Protein AF-A0A8S2W7N6-F1 (afdb_monomer_lite)

Sequence (63 aa):
IDRRVIQTLRSAENIKVLGYIACNPQLATHNLVDLTRPRSRNYQGEPFEAVTTTAVDLFPHTP

InterPro domains:
  IPR029063 S-adenosyl-L-methionine-dependent methyltransferase superfamily [G3DSA:3.40.50.150] (1-63)
  IPR045850 tRNA (uracil(54)-C(5))-methyltransferase, metazoa type [PTHR45904] (3-63)

Structure (mmCIF, N/CA/C/O backbone):
data_AF-A0A8S2W7N6-F1
#
_entry.id   AF-A0A8S2W7N6-F1
#
loop_
_atom_site.group_PDB
_atom_site.id
_atom_site.type_symbol
_atom_site.label_atom_id
_atom_site.label_alt_id
_atom_site.label_comp_id
_atom_site.label_asym_id
_atom_site.label_entity_id
_atom_site.label_seq_id
_atom_site.pdbx_PDB_ins_code
_atom_site.Cartn_x
_atom_site.Cartn_y
_atom_site.Cartn_z
_atom_site.occupancy
_atom_site.B_iso_or_equiv
_atom_site.auth_seq_id
_atom_site.auth_comp_id
_atom_site.auth_asym_id
_atom_site.auth_atom_id
_atom_site.pdbx_PDB_model_num
ATOM 1 N N . ILE A 1 1 ? 1.361 7.929 -4.523 1.00 83.44 1 ILE A N 1
ATOM 2 C CA . ILE A 1 1 ? -0.121 7.883 -4.504 1.00 83.44 1 ILE A CA 1
ATOM 3 C C . ILE A 1 1 ? -0.602 8.948 -3.527 1.00 83.44 1 ILE A C 1
ATOM 5 O O . ILE A 1 1 ? 0.080 9.174 -2.536 1.00 83.44 1 ILE A O 1
ATOM 9 N N . ASP A 1 2 ? -1.705 9.646 -3.812 1.00 93.12 2 ASP A N 1
ATOM 10 C CA . ASP A 1 2 ? -2.263 10.633 -2.874 1.00 93.12 2 ASP A CA 1
ATOM 11 C C . ASP A 1 2 ? -2.745 9.929 -1.595 1.00 93.12 2 ASP A C 1
ATOM 13 O O . ASP A 1 2 ? -3.399 8.886 -1.656 1.00 93.12 2 ASP A O 1
ATOM 17 N N . ARG A 1 3 ? -2.441 10.506 -0.429 1.00 92.38 3 ARG A N 1
ATOM 18 C CA . ARG A 1 3 ? -2.801 9.955 0.885 1.00 92.38 3 ARG A CA 1
ATOM 19 C C . ARG A 1 3 ? -4.290 9.614 0.999 1.00 92.38 3 ARG A C 1
ATOM 21 O O . ARG A 1 3 ? -4.629 8.610 1.618 1.00 92.38 3 ARG A O 1
ATOM 28 N N . ARG A 1 4 ? -5.178 10.402 0.387 1.00 94.81 4 ARG A N 1
ATOM 29 C CA . ARG A 1 4 ? -6.631 10.162 0.410 1.00 94.81 4 ARG A CA 1
ATOM 30 C C . ARG A 1 4 ? -6.997 8.828 -0.231 1.00 94.81 4 ARG A C 1
ATOM 32 O O . ARG A 1 4 ? -7.856 8.132 0.290 1.00 94.81 4 ARG A O 1
ATOM 39 N N . VAL A 1 5 ? -6.297 8.436 -1.296 1.00 95.69 5 VAL A N 1
ATOM 40 C CA . VAL A 1 5 ? -6.499 7.135 -1.950 1.00 95.69 5 VAL A CA 1
ATOM 41 C C . VAL A 1 5 ? -6.140 6.003 -0.993 1.00 95.69 5 VAL A C 1
ATOM 43 O O . VAL A 1 5 ? -6.903 5.051 -0.870 1.00 95.69 5 VAL A O 1
ATOM 46 N N . ILE A 1 6 ? -5.028 6.129 -0.261 1.00 95.31 6 ILE A N 1
ATOM 47 C CA . ILE A 1 6 ? -4.645 5.137 0.751 1.00 95.31 6 ILE A CA 1
ATOM 48 C C . ILE A 1 6 ? -5.719 5.034 1.835 1.00 95.31 6 ILE A C 1
ATOM 50 O O . ILE A 1 6 ? -6.143 3.935 2.169 1.00 95.31 6 ILE A O 1
ATOM 54 N N . GLN A 1 7 ? -6.219 6.163 2.340 1.00 95.00 7 GLN A N 1
ATOM 55 C CA . GLN A 1 7 ? -7.285 6.172 3.346 1.00 95.00 7 GLN A CA 1
ATOM 56 C C . GLN A 1 7 ? -8.569 5.502 2.840 1.00 95.00 7 GLN A C 1
ATOM 58 O O . GLN A 1 7 ? -9.161 4.702 3.562 1.00 95.00 7 GLN A O 1
ATOM 63 N N . THR A 1 8 ? -8.971 5.778 1.597 1.00 95.25 8 THR A N 1
ATOM 64 C CA . THR A 1 8 ? -10.138 5.144 0.975 1.00 95.25 8 THR A CA 1
ATOM 65 C C . THR A 1 8 ? -9.941 3.638 0.826 1.00 95.25 8 THR A C 1
ATOM 67 O O . THR A 1 8 ? -10.812 2.879 1.244 1.00 95.25 8 THR A O 1
ATOM 70 N N . LEU A 1 9 ? -8.790 3.195 0.307 1.00 95.38 9 LEU A N 1
ATOM 71 C CA . LEU A 1 9 ? -8.461 1.771 0.173 1.00 95.38 9 LEU A CA 1
ATOM 72 C C . LEU A 1 9 ? -8.467 1.059 1.529 1.00 95.38 9 LEU A C 1
ATOM 74 O O . LEU A 1 9 ? -9.030 -0.022 1.647 1.00 95.38 9 LEU A O 1
ATOM 78 N N . ARG A 1 10 ? -7.897 1.685 2.564 1.00 94.88 10 ARG A N 1
ATOM 79 C CA . ARG A 1 10 ? -7.886 1.162 3.938 1.00 94.88 10 ARG A CA 1
ATOM 80 C C . ARG A 1 10 ? -9.300 1.013 4.511 1.00 94.88 10 ARG A C 1
ATOM 82 O O . ARG A 1 10 ? -9.578 0.024 5.177 1.00 94.88 10 ARG A O 1
ATOM 89 N N . SER A 1 11 ? -10.196 1.957 4.215 1.00 94.62 11 SER A N 1
ATOM 90 C CA . SER A 1 11 ? -11.594 1.925 4.671 1.00 94.62 11 SER A CA 1
ATOM 91 C C . SER A 1 11 ? -12.502 0.964 3.894 1.00 94.62 11 SER A C 1
ATOM 93 O O . SER A 1 11 ? -13.630 0.717 4.313 1.00 94.62 11 SER A O 1
ATOM 95 N N . ALA A 1 12 ? -12.046 0.439 2.756 1.00 94.81 12 ALA A N 1
ATOM 96 C CA . ALA A 1 12 ? -12.853 -0.406 1.891 1.00 94.81 12 ALA A CA 1
ATOM 97 C C . ALA A 1 12 ? -12.851 -1.860 2.387 1.00 94.81 12 ALA A C 1
ATOM 99 O O . ALA A 1 12 ? -12.010 -2.666 1.999 1.00 94.81 12 ALA A O 1
ATOM 100 N N . GLU A 1 13 ? -13.839 -2.221 3.205 1.00 91.44 13 GLU A N 1
ATOM 101 C CA . GLU A 1 13 ? -13.923 -3.549 3.836 1.00 91.44 13 GLU A CA 1
ATOM 102 C C . GLU A 1 13 ? -14.025 -4.711 2.834 1.00 91.44 13 GLU A C 1
ATOM 104 O O . GLU A 1 13 ? -13.637 -5.837 3.150 1.00 91.44 13 GLU A O 1
ATOM 109 N N . ASN A 1 14 ? -14.506 -4.453 1.616 1.00 94.44 14 ASN A N 1
ATOM 110 C CA . ASN A 1 14 ? -14.651 -5.465 0.567 1.00 94.44 14 ASN A CA 1
ATOM 111 C C . ASN A 1 14 ? -13.350 -5.735 -0.210 1.00 94.44 14 ASN A C 1
ATOM 113 O O . ASN A 1 14 ? -13.277 -6.720 -0.942 1.00 94.44 14 ASN A O 1
ATOM 117 N N . ILE A 1 15 ? -12.315 -4.900 -0.055 1.00 94.50 15 ILE A N 1
ATOM 118 C CA . ILE A 1 15 ? -11.009 -5.118 -0.688 1.00 94.50 15 ILE A CA 1
ATOM 119 C C . ILE A 1 15 ? -10.164 -5.977 0.248 1.00 94.50 15 ILE A C 1
ATOM 121 O O . ILE A 1 15 ? -9.641 -5.503 1.251 1.00 94.50 15 ILE A O 1
ATOM 125 N N . LYS A 1 16 ? -10.037 -7.264 -0.081 1.00 92.44 16 LYS A N 1
ATOM 126 C CA . LYS A 1 16 ? -9.269 -8.225 0.729 1.00 92.44 16 LYS A CA 1
ATOM 127 C C . LYS A 1 16 ? -7.816 -8.370 0.288 1.00 92.44 16 LYS A C 1
ATOM 129 O O . LYS A 1 16 ? -6.978 -8.776 1.081 1.00 92.44 16 LYS A O 1
ATOM 134 N N . VAL A 1 17 ? -7.524 -8.045 -0.971 1.00 93.19 17 VAL A N 1
ATOM 135 C CA . VAL A 1 17 ? -6.195 -8.188 -1.572 1.00 93.19 17 VAL A CA 1
ATOM 136 C C . VAL A 1 17 ? -5.889 -6.941 -2.391 1.00 93.19 17 VAL A C 1
ATOM 138 O O . VAL A 1 17 ? -6.720 -6.499 -3.183 1.00 93.19 17 VAL A O 1
ATOM 141 N N . LEU A 1 18 ? -4.691 -6.386 -2.206 1.00 93.50 18 LEU A N 1
ATOM 142 C CA . LEU A 1 18 ? -4.201 -5.218 -2.930 1.00 93.50 18 LEU A CA 1
ATOM 143 C C . LEU A 1 18 ? -2.872 -5.556 -3.610 1.00 93.50 18 LEU A C 1
ATOM 145 O O . LEU A 1 18 ? -1.879 -5.833 -2.941 1.00 93.50 18 LEU A O 1
ATOM 149 N N . GLY A 1 19 ? -2.849 -5.495 -4.941 1.00 94.50 19 GLY 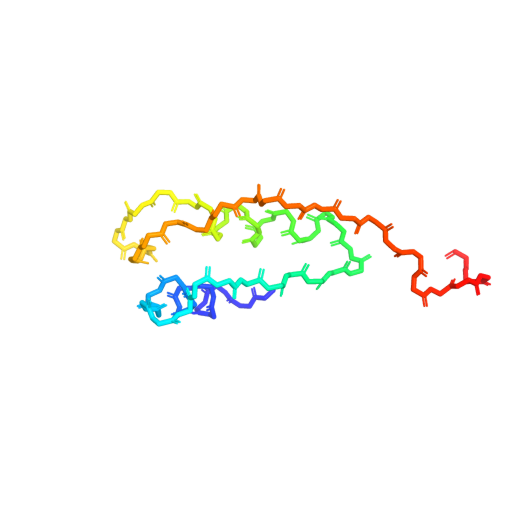A N 1
ATOM 150 C CA . GLY A 1 19 ? -1.608 -5.526 -5.710 1.00 94.50 19 GLY A CA 1
ATOM 151 C C . GLY A 1 19 ? -1.006 -4.126 -5.786 1.00 94.50 19 GLY A C 1
ATOM 152 O O . GLY A 1 19 ? -1.621 -3.226 -6.356 1.00 94.50 19 GLY A O 1
ATOM 153 N N . TYR A 1 20 ? 0.185 -3.935 -5.219 1.00 93.25 20 TYR A N 1
ATOM 154 C CA . TYR A 1 20 ? 0.917 -2.670 -5.289 1.00 93.25 20 TYR A CA 1
ATOM 155 C C . TYR A 1 20 ? 2.135 -2.824 -6.207 1.00 93.25 20 TYR A C 1
ATOM 157 O O . TYR A 1 20 ? 3.045 -3.594 -5.910 1.00 93.25 20 TYR A O 1
ATOM 165 N N . ILE A 1 21 ? 2.161 -2.075 -7.311 1.00 92.94 21 ILE A N 1
ATOM 166 C CA . ILE A 1 21 ? 3.243 -2.089 -8.304 1.00 92.94 21 ILE A CA 1
ATOM 167 C C . ILE A 1 21 ? 3.853 -0.689 -8.362 1.00 92.94 21 ILE A C 1
ATOM 169 O O . ILE A 1 21 ? 3.135 0.300 -8.509 1.00 92.94 21 ILE A O 1
ATOM 173 N N . ALA A 1 22 ? 5.177 -0.595 -8.252 1.00 90.81 22 ALA A N 1
ATOM 174 C CA . ALA A 1 22 ? 5.901 0.662 -8.395 1.00 90.81 22 ALA A CA 1
ATOM 175 C C . ALA A 1 22 ? 7.248 0.448 -9.082 1.00 90.81 22 ALA A C 1
ATOM 177 O O . ALA A 1 22 ? 7.919 -0.551 -8.849 1.00 90.81 22 ALA A O 1
ATOM 178 N N . CYS A 1 23 ? 7.655 1.428 -9.887 1.00 89.19 23 CYS A N 1
ATOM 179 C CA . CYS A 1 23 ? 8.961 1.460 -10.547 1.00 89.19 23 CYS A CA 1
ATOM 180 C C . CYS A 1 23 ? 10.061 2.108 -9.689 1.00 89.19 23 CYS A C 1
ATOM 182 O O . CYS A 1 23 ? 11.239 1.951 -9.985 1.00 89.19 23 CYS A O 1
ATOM 184 N N . ASN A 1 24 ? 9.694 2.833 -8.626 1.00 89.31 24 ASN A N 1
ATOM 185 C CA . ASN A 1 24 ? 10.631 3.434 -7.681 1.00 89.31 24 ASN A CA 1
ATOM 186 C C . ASN A 1 24 ? 10.316 2.928 -6.261 1.00 89.31 24 ASN A C 1
ATOM 188 O O . ASN A 1 24 ? 9.319 3.364 -5.668 1.00 89.31 24 ASN A O 1
ATOM 192 N N . PRO A 1 25 ? 11.128 2.009 -5.708 1.00 87.56 25 PRO A N 1
ATOM 193 C CA . PRO A 1 25 ? 10.866 1.435 -4.395 1.00 87.56 25 PRO A CA 1
ATOM 194 C C . PRO A 1 25 ? 10.998 2.473 -3.274 1.00 87.56 25 PRO A C 1
ATOM 196 O O . PRO A 1 25 ? 10.225 2.431 -2.323 1.00 87.56 25 PRO A O 1
ATOM 199 N N . GLN A 1 26 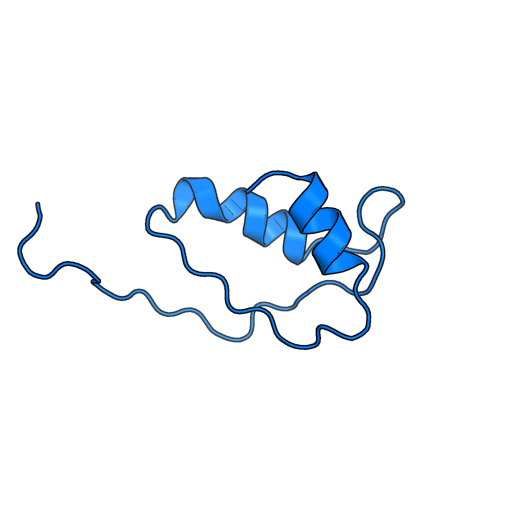? 11.899 3.453 -3.396 1.00 90.69 26 GLN A N 1
ATOM 200 C CA . GLN A 1 26 ? 12.135 4.463 -2.359 1.00 90.69 26 GLN A CA 1
ATOM 201 C C . GLN A 1 26 ? 10.902 5.349 -2.128 1.00 90.69 26 GLN A C 1
ATOM 203 O O . GLN A 1 26 ? 10.512 5.587 -0.986 1.00 90.69 26 GLN A O 1
ATOM 208 N N . LEU A 1 27 ? 10.249 5.794 -3.205 1.00 89.81 27 LEU A N 1
ATOM 209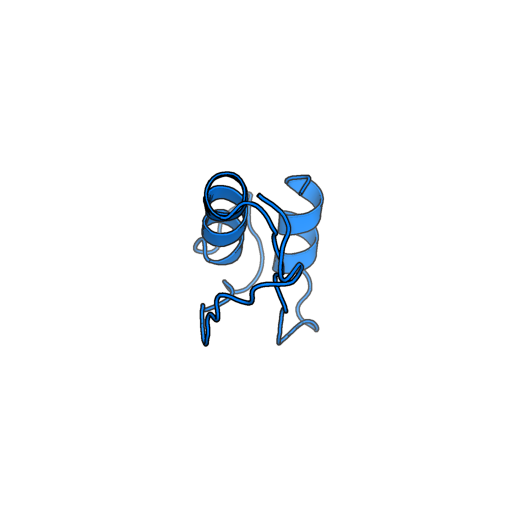 C CA . LEU A 1 27 ? 9.005 6.569 -3.129 1.00 89.81 27 LEU A CA 1
ATOM 210 C C . LEU A 1 27 ? 7.801 5.700 -2.734 1.00 89.81 27 LEU A C 1
ATOM 212 O O . LEU A 1 27 ? 6.827 6.198 -2.164 1.00 89.81 27 LEU A O 1
ATOM 216 N N . ALA A 1 28 ? 7.848 4.402 -3.041 1.00 92.62 28 ALA A N 1
ATOM 217 C CA . ALA A 1 28 ? 6.791 3.457 -2.705 1.00 92.62 28 ALA A CA 1
ATOM 218 C C . ALA A 1 28 ? 6.740 3.110 -1.215 1.00 92.62 28 ALA A C 1
ATOM 220 O O . ALA A 1 28 ? 5.642 2.925 -0.691 1.00 92.62 28 ALA A O 1
ATOM 221 N N . THR A 1 29 ? 7.887 3.066 -0.532 1.00 92.81 29 THR A N 1
ATOM 222 C CA . THR A 1 29 ? 7.990 2.686 0.885 1.00 92.81 29 THR A CA 1
ATOM 223 C C . THR A 1 29 ? 7.005 3.446 1.767 1.00 92.81 29 THR A C 1
ATOM 225 O O . THR A 1 29 ? 6.328 2.834 2.586 1.00 92.81 29 THR A O 1
ATOM 228 N N . HIS A 1 30 ? 6.843 4.757 1.565 1.00 93.56 30 HIS A N 1
ATOM 229 C CA . HIS A 1 30 ? 5.886 5.550 2.343 1.00 93.56 30 HIS A CA 1
ATOM 230 C C . HIS A 1 30 ? 4.439 5.059 2.168 1.00 93.56 30 HIS A C 1
ATOM 232 O O . HIS A 1 30 ? 3.705 4.913 3.143 1.00 93.56 30 HIS A O 1
ATOM 238 N N . ASN A 1 31 ? 4.026 4.764 0.932 1.00 94.38 31 ASN A N 1
ATOM 239 C CA . ASN A 1 31 ? 2.674 4.273 0.657 1.00 94.38 31 ASN A CA 1
ATOM 240 C C . ASN A 1 31 ? 2.464 2.880 1.259 1.00 94.38 31 ASN A C 1
ATOM 242 O O . ASN A 1 31 ? 1.395 2.609 1.792 1.00 94.38 31 ASN A O 1
ATOM 246 N N . LEU A 1 32 ? 3.484 2.017 1.195 1.00 93.69 32 LEU A N 1
ATOM 247 C CA . LEU A 1 32 ? 3.443 0.686 1.799 1.00 93.69 32 LEU A CA 1
ATOM 248 C C . LEU A 1 32 ? 3.271 0.781 3.318 1.00 93.69 32 LEU A C 1
ATOM 250 O O . LEU A 1 32 ? 2.369 0.157 3.863 1.00 93.69 32 LEU A O 1
ATOM 254 N N . VAL A 1 33 ? 4.051 1.634 3.988 1.00 94.44 33 VAL A N 1
ATOM 255 C CA . VAL A 1 33 ? 3.932 1.872 5.438 1.00 94.44 33 VAL A CA 1
ATOM 256 C C . VAL A 1 33 ? 2.533 2.366 5.812 1.00 94.44 33 VAL A C 1
ATOM 258 O O . VAL A 1 33 ? 1.952 1.907 6.794 1.00 94.44 33 VAL A O 1
ATOM 261 N N . ASP A 1 34 ? 1.966 3.283 5.031 1.00 94.94 34 ASP A N 1
ATOM 262 C CA . ASP A 1 34 ? 0.618 3.796 5.275 1.00 94.94 34 ASP A CA 1
ATOM 263 C C . ASP A 1 34 ? -0.474 2.738 5.040 1.00 94.94 34 ASP A C 1
ATOM 265 O O . ASP A 1 34 ? -1.502 2.746 5.724 1.00 94.94 34 ASP A O 1
ATOM 269 N N . LEU A 1 35 ? -0.246 1.801 4.114 1.00 95.12 35 LEU A N 1
ATOM 270 C CA . LEU A 1 35 ? -1.149 0.679 3.855 1.00 95.12 35 LEU A CA 1
ATOM 271 C C . LEU A 1 35 ? -1.154 -0.349 4.997 1.00 95.12 35 LEU A C 1
ATOM 273 O O . LEU A 1 35 ? -2.200 -0.928 5.295 1.00 95.12 35 LEU A O 1
ATOM 277 N N . THR A 1 36 ? -0.014 -0.546 5.660 1.00 94.69 36 THR A N 1
ATOM 278 C CA . THR A 1 36 ? 0.140 -1.524 6.748 1.00 94.69 36 THR A CA 1
ATOM 279 C C . THR A 1 36 ? -0.028 -0.918 8.144 1.00 94.69 36 THR A C 1
ATOM 281 O O . THR A 1 36 ? 0.089 -1.617 9.150 1.00 94.69 36 THR A O 1
ATOM 284 N N . ARG A 1 37 ? -0.274 0.394 8.247 1.00 93.94 37 ARG A N 1
ATOM 285 C CA . ARG A 1 37 ? -0.336 1.089 9.537 1.00 93.94 37 ARG A CA 1
ATOM 286 C C . ARG A 1 37 ? -1.541 0.616 10.374 1.00 93.94 37 ARG A C 1
ATOM 288 O O . ARG A 1 37 ? -2.655 0.527 9.834 1.00 93.94 37 ARG A O 1
ATOM 295 N N . PRO A 1 38 ? -1.357 0.405 11.696 1.00 94.00 38 PRO A N 1
ATOM 296 C CA . PRO A 1 38 ? -2.450 0.090 12.607 1.00 94.00 38 PRO A CA 1
ATOM 297 C C . PRO A 1 38 ? -3.595 1.097 12.523 1.00 94.00 38 PRO A C 1
ATOM 299 O O . PRO A 1 38 ? -3.397 2.282 12.219 1.00 94.00 38 PRO A O 1
ATOM 302 N N . ARG A 1 39 ? -4.801 0.618 12.830 1.00 94.12 39 ARG A N 1
ATOM 303 C CA . ARG A 1 39 ? -6.014 1.429 12.782 1.00 94.12 39 ARG A CA 1
ATOM 304 C C . ARG A 1 39 ? -5.880 2.676 13.657 1.00 94.12 39 ARG A C 1
ATOM 306 O O . ARG A 1 39 ? -5.472 2.622 14.813 1.00 94.12 39 ARG A O 1
ATOM 313 N N . SER A 1 40 ? -6.254 3.818 13.098 1.00 93.69 40 SER A N 1
ATOM 314 C CA . SER A 1 40 ? -6.242 5.116 13.773 1.00 93.69 40 SER A CA 1
ATOM 315 C C . SER A 1 40 ? -7.330 6.025 13.205 1.00 93.69 40 SER A C 1
ATOM 317 O O . SER A 1 40 ? -7.985 5.685 12.222 1.00 93.69 40 SER A O 1
ATOM 319 N N . ARG A 1 41 ? -7.505 7.228 13.771 1.00 92.06 41 ARG A N 1
ATOM 320 C CA . ARG A 1 41 ? -8.452 8.221 13.224 1.00 92.06 41 ARG A CA 1
ATOM 321 C C . ARG A 1 41 ? -8.186 8.537 11.750 1.00 92.06 41 ARG A C 1
ATOM 323 O O . ARG A 1 41 ? -9.132 8.726 10.995 1.00 92.06 41 ARG A O 1
ATOM 330 N N . ASN A 1 42 ? -6.911 8.555 11.360 1.00 89.38 42 ASN A N 1
ATOM 331 C CA . ASN A 1 42 ? -6.484 8.875 10.001 1.00 89.38 42 ASN A CA 1
ATOM 332 C C . ASN A 1 42 ? -6.474 7.657 9.067 1.00 89.38 42 ASN A C 1
ATOM 334 O O . ASN A 1 42 ? -6.524 7.850 7.858 1.00 89.38 42 ASN A O 1
ATOM 338 N N . TYR A 1 43 ? -6.413 6.433 9.596 1.00 92.69 43 TYR A N 1
ATOM 339 C CA . TYR A 1 43 ? -6.358 5.192 8.817 1.00 92.69 43 TYR A CA 1
ATOM 340 C C . TYR A 1 43 ? -7.384 4.214 9.393 1.00 92.69 43 TYR A C 1
ATOM 342 O O . TYR A 1 43 ? -7.111 3.516 10.369 1.00 92.69 43 TYR A O 1
ATOM 350 N N . GLN A 1 44 ? -8.590 4.238 8.831 1.00 92.88 44 GLN A N 1
ATOM 351 C CA . GLN A 1 44 ? -9.697 3.364 9.228 1.00 92.88 44 GLN A CA 1
ATOM 352 C C . GLN A 1 44 ? -9.591 2.000 8.537 1.00 92.88 44 GLN A C 1
ATOM 354 O O . GLN A 1 44 ? -8.929 1.891 7.512 1.00 92.88 44 GLN A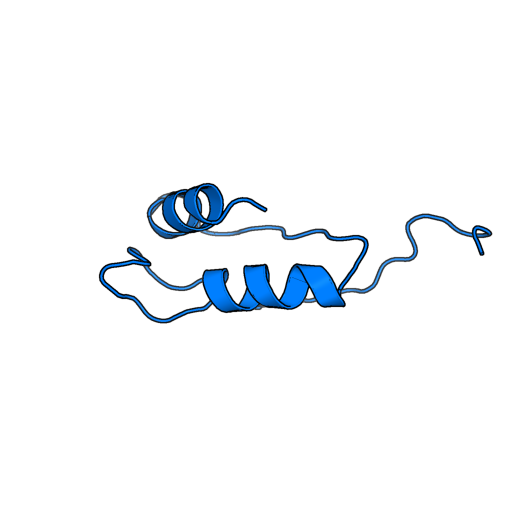 O 1
ATOM 359 N N . GLY A 1 45 ? -10.271 0.990 9.080 1.00 93.25 45 GLY A N 1
ATOM 360 C CA . GLY A 1 45 ? -10.231 -0.385 8.572 1.00 93.25 45 GLY A CA 1
ATOM 361 C C . GLY A 1 45 ? -8.979 -1.166 8.988 1.00 93.25 45 GLY A C 1
ATOM 362 O O . GLY A 1 45 ? -8.072 -0.640 9.641 1.00 93.25 45 GLY A O 1
ATOM 363 N N . GLU A 1 46 ? -8.931 -2.442 8.609 1.00 93.12 46 GLU A N 1
ATOM 364 C CA . GLU A 1 46 ? -7.886 -3.392 9.027 1.00 93.12 46 GLU A CA 1
ATOM 365 C C . GLU A 1 46 ? -6.638 -3.290 8.149 1.00 93.12 46 GLU A C 1
ATOM 367 O O . GLU A 1 46 ? -6.798 -3.229 6.930 1.00 93.12 46 GLU A O 1
ATOM 372 N N . PRO A 1 47 ? -5.423 -3.179 8.722 1.00 94.62 47 PRO A N 1
ATOM 373 C CA . PRO A 1 47 ? -4.188 -2.981 7.960 1.00 94.62 47 PRO A CA 1
ATOM 374 C C . PRO A 1 47 ? -3.987 -4.069 6.913 1.00 94.62 47 PRO A C 1
ATOM 376 O O . PRO A 1 47 ? -4.292 -5.234 7.150 1.00 94.62 47 PRO A O 1
ATOM 379 N N . PHE A 1 48 ? -3.445 -3.684 5.758 1.00 95.50 48 PHE A N 1
ATOM 380 C CA . PHE A 1 48 ? -2.971 -4.679 4.807 1.00 95.50 48 PHE A CA 1
ATOM 381 C C . PHE A 1 48 ? -1.690 -5.311 5.343 1.00 95.50 48 PHE A C 1
ATOM 383 O O . PHE A 1 48 ? -0.839 -4.626 5.911 1.00 95.50 48 PHE A O 1
ATOM 390 N N . GLU A 1 49 ? -1.537 -6.608 5.121 1.00 93.44 49 GLU A N 1
ATOM 391 C CA . GLU A 1 49 ? -0.311 -7.331 5.436 1.00 93.44 49 GLU A CA 1
ATOM 392 C C . GLU A 1 49 ? 0.484 -7.575 4.155 1.00 93.44 49 GLU A C 1
ATOM 394 O O . GLU A 1 49 ? -0.064 -7.935 3.109 1.00 93.44 49 GLU A O 1
ATOM 399 N N . ALA A 1 50 ? 1.796 -7.358 4.222 1.00 90.50 50 ALA A N 1
ATOM 400 C CA . ALA A 1 50 ? 2.683 -7.657 3.110 1.00 90.50 50 ALA A CA 1
ATOM 401 C C . ALA A 1 50 ? 2.887 -9.177 3.028 1.00 90.50 50 ALA A C 1
ATOM 403 O O . ALA A 1 50 ? 3.621 -9.749 3.828 1.00 90.50 50 ALA A O 1
ATOM 404 N N . VAL A 1 51 ? 2.228 -9.823 2.064 1.00 92.62 51 VAL A N 1
ATOM 405 C CA . VAL A 1 51 ? 2.298 -11.285 1.882 1.00 92.62 51 VAL A CA 1
ATOM 406 C C . VAL A 1 51 ? 3.476 -11.691 0.999 1.00 92.62 51 VAL A C 1
ATOM 408 O O . VAL A 1 51 ? 4.216 -12.614 1.323 1.00 92.62 51 VAL A O 1
ATOM 411 N N . THR A 1 52 ? 3.650 -11.017 -0.136 1.00 90.75 52 THR A N 1
ATOM 412 C CA . THR A 1 52 ? 4.703 -11.326 -1.108 1.00 90.75 52 THR A CA 1
ATOM 413 C C . THR A 1 52 ? 5.192 -10.056 -1.787 1.00 90.75 52 THR A C 1
ATOM 415 O O . THR A 1 52 ? 4.424 -9.114 -1.999 1.00 90.75 52 THR A O 1
ATOM 418 N N . THR A 1 53 ? 6.477 -10.030 -2.126 1.00 88.56 53 THR A N 1
ATOM 419 C CA . THR A 1 53 ? 7.106 -8.967 -2.906 1.00 88.56 53 THR A CA 1
ATOM 420 C C . THR A 1 53 ? 8.027 -9.590 -3.945 1.00 88.56 53 THR A C 1
ATOM 422 O O . THR A 1 53 ? 8.726 -10.570 -3.694 1.00 88.56 53 THR A O 1
ATOM 425 N N . THR A 1 54 ? 8.012 -9.044 -5.156 1.00 91.56 54 THR A N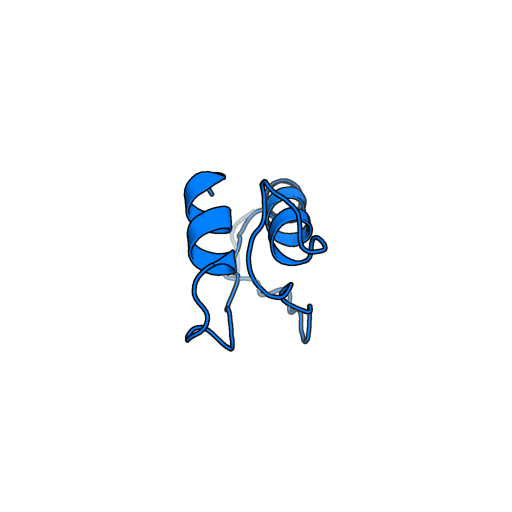 1
ATOM 426 C CA . THR A 1 54 ? 8.873 -9.511 -6.245 1.00 91.56 54 THR A CA 1
ATOM 427 C C . THR A 1 54 ? 9.367 -8.305 -7.019 1.00 91.56 54 THR A C 1
ATOM 429 O O . THR A 1 54 ? 8.570 -7.478 -7.461 1.00 91.56 54 THR A O 1
ATOM 432 N N . ALA A 1 55 ? 10.686 -8.194 -7.160 1.00 89.12 55 ALA A N 1
ATOM 433 C CA . ALA A 1 55 ? 11.290 -7.232 -8.064 1.00 89.12 55 ALA A CA 1
ATOM 434 C C . ALA A 1 55 ? 11.223 -7.808 -9.479 1.00 89.12 55 ALA A C 1
ATOM 436 O O . ALA A 1 55 ? 11.729 -8.901 -9.730 1.00 89.12 55 ALA A O 1
ATOM 437 N N . VAL A 1 56 ? 10.571 -7.082 -10.382 1.00 87.94 56 VAL A N 1
ATOM 438 C CA . VAL A 1 56 ? 10.474 -7.446 -11.795 1.00 87.94 56 VAL A CA 1
ATOM 439 C C . VAL A 1 56 ? 11.176 -6.364 -12.594 1.00 87.94 56 VAL A C 1
ATOM 441 O O . VAL A 1 56 ? 10.867 -5.183 -12.434 1.00 87.94 56 VAL A O 1
ATOM 444 N N . ASP A 1 57 ? 12.103 -6.776 -13.453 1.00 84.94 57 ASP A N 1
ATOM 445 C CA . ASP A 1 57 ? 12.617 -5.902 -14.498 1.00 84.94 57 ASP A CA 1
ATOM 446 C C . ASP A 1 57 ? 11.543 -5.767 -15.583 1.00 84.94 57 ASP A C 1
ATOM 448 O O . ASP A 1 57 ? 11.301 -6.681 -16.372 1.00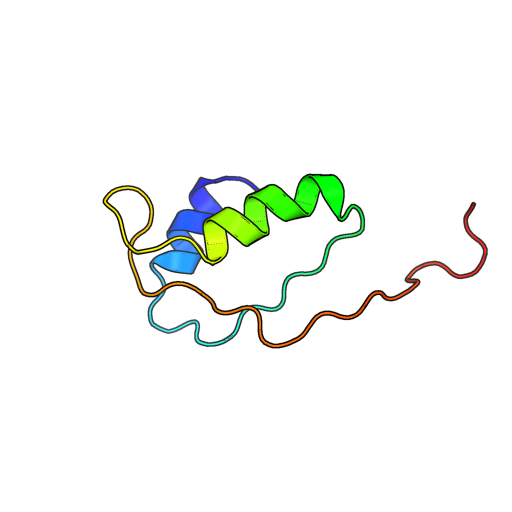 84.94 57 ASP A O 1
ATOM 452 N N . LEU A 1 58 ? 10.829 -4.641 -15.553 1.00 84.62 58 LEU A N 1
ATOM 453 C CA . LEU A 1 58 ? 9.773 -4.336 -16.517 1.00 84.62 58 LEU A CA 1
ATOM 454 C C . LEU A 1 58 ? 10.337 -3.857 -17.860 1.00 84.62 58 LEU A C 1
ATOM 456 O O . LEU A 1 58 ? 9.593 -3.812 -18.840 1.00 84.62 58 LEU A O 1
ATOM 460 N N . PHE A 1 59 ? 11.621 -3.495 -17.909 1.00 81.00 59 PHE A N 1
ATOM 461 C CA . PHE A 1 59 ? 12.256 -2.900 -19.077 1.00 81.00 59 PHE A CA 1
ATOM 462 C C . PHE A 1 59 ? 13.658 -3.493 -19.284 1.00 81.00 59 PHE A C 1
ATOM 464 O O . PHE A 1 59 ? 14.673 -2.846 -19.009 1.00 81.00 59 PHE A O 1
ATOM 471 N N . PRO A 1 60 ? 13.734 -4.716 -19.835 1.00 76.06 60 PRO A N 1
ATOM 472 C CA . PRO A 1 60 ? 15.009 -5.301 -20.213 1.00 76.06 60 PRO A CA 1
ATOM 473 C C . PRO A 1 60 ? 15.728 -4.355 -21.182 1.00 76.06 60 PRO A C 1
ATOM 475 O O . PRO A 1 60 ? 15.156 -3.957 -22.198 1.00 76.06 60 PRO A O 1
ATOM 478 N N . HIS A 1 61 ? 16.982 -4.010 -20.882 1.00 79.06 61 HIS A N 1
ATOM 479 C CA . HIS A 1 61 ? 17.851 -3.132 -21.686 1.00 79.06 61 HIS A CA 1
ATOM 480 C C . HIS A 1 61 ? 17.614 -1.608 -21.599 1.00 79.06 61 HIS A C 1
ATOM 482 O O . HIS A 1 61 ? 18.210 -0.873 -22.388 1.00 79.06 61 HIS A O 1
ATOM 488 N N . THR A 1 62 ? 16.826 -1.095 -20.648 1.00 71.25 62 THR A N 1
ATOM 489 C CA . THR A 1 62 ? 16.923 0.330 -20.248 1.00 71.25 62 THR A CA 1
ATOM 490 C C . THR A 1 62 ? 18.043 0.550 -19.216 1.00 71.25 62 THR A C 1
ATOM 492 O O . THR A 1 62 ? 18.321 -0.378 -18.458 1.00 71.25 62 THR A O 1
ATOM 495 N N . PRO A 1 63 ? 18.712 1.725 -19.203 1.00 62.38 63 PRO A N 1
ATOM 496 C CA . PRO A 1 63 ? 19.835 2.013 -18.302 1.00 62.38 63 PRO A CA 1
ATOM 497 C C . PRO A 1 63 ? 19.446 2.113 -16.822 1.00 62.38 63 PRO A C 1
ATOM 499 O O . PRO A 1 63 ? 18.293 2.508 -16.532 1.00 62.38 63 PRO A O 1
#

Radius of gyration: 13.41 Å; chains: 1; bounding box: 34×22×36 Å

Organism: NCBI:txid392030

Secondary structure (DSSP, 8-state):
--HHHHHHHHH-TT--------S-HHHHHHHHHHHHPPP-SSS-SPPPP--------SSTT--

Foldseek 3Di:
DDLVVLQVCLAPPPCPDDDDDDPDVVVCVVSLCSQQDPDDPSHHHHHDDCDDDDDDDPDPPDD

pLDDT: mean 90.98, std 5.98, range [62.38, 95.69]